Protein AF-A0A1S3I9D4-F1 (afdb_monomer)

Mean predicted aligned error: 5.26 Å

Foldseek 3Di:
DPDQDWDDDPNDTFGFWAWDDPDPLLPDPATATAWADADDPVVDQAAPPPRHG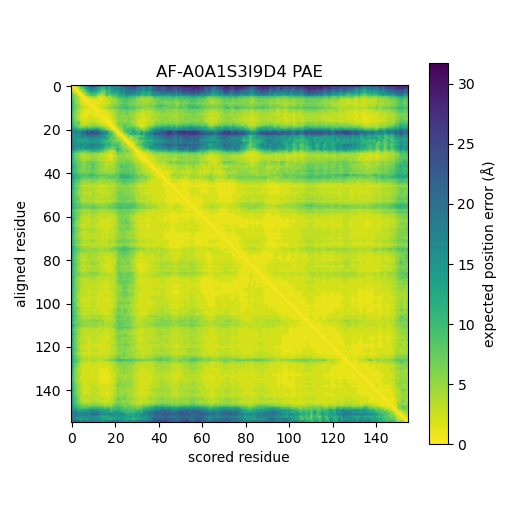ADPVFDWDAARQHNGTHGCVQFVFWDQQVSNVGRDTDTHGPLLVQLRQLLNLCNDPDPVSVLVSLVSLVVLCVDRSSVSSCRNRCVVSSLSNQVPDPDPSSD

Sequence (155 aa):
MACIERIKIEGEDVIPAQVEGLVDVFAANNFVFSKARWVEDNEVSACKICSNKFNQLRRKHHCRQCGRVLCSKCCSQKVPLPQLGLPDPERVCEVCKPVTECITKSRSSHQSFQLEAVQGLTELVMDSAGMKKVIELGGLQTLVFLSKQENEQIR

Secondary structure (DSSP, 8-state):
------EEETTEEE-PPPBSS-S-TTT-SS--BPPPPPPPGGG-SB-TTT-PBP-SSS--EE-TTT--EE-TTTT-EEEEEGGGTEEEEEEE-TTTHHHHHHHHHHT-SSHHHHHHHHHHHHHHTTSHHHHHHHHHHTHHHHHHHHHTSS-TTT-

Nearest PDB structures (foldseek):
  1vfy-assembly1_A  TM=9.518E-01  e=4.376E-06  Saccharomyces cerevisiae
  3t7l-assembly1_A  TM=9.429E-01  e=3.545E-05  Homo sapiens
  1z2q-assembly1_A  TM=8.608E-01  e=1.010E-05  Leishmania major
  1dvp-assembly1_A-2  TM=9.705E-01  e=5.075E-05  Drosophila melanogaster
  3zyq-assembly1_A  TM=9.550E-01  e=1.488E-04  Homo sapi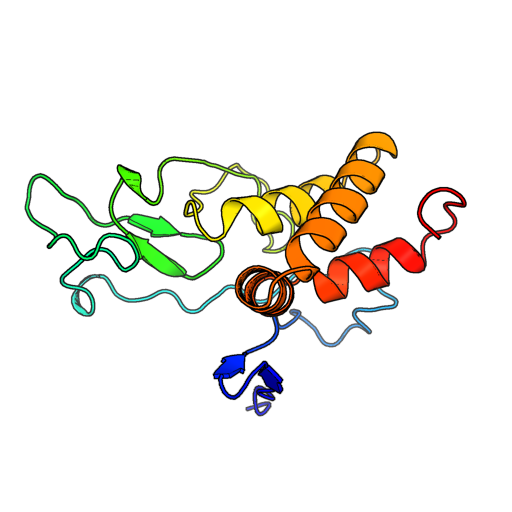ens

Organism: Lingula anatina (NCBI:txid7574)

pLDDT: mean 89.04, std 12.01, range [43.88, 98.38]

Structure (mmCIF, N/CA/C/O backbone):
data_AF-A0A1S3I9D4-F1
#
_entry.id   AF-A0A1S3I9D4-F1
#
loop_
_atom_site.group_PDB
_atom_site.id
_atom_site.type_symbol
_atom_site.label_atom_id
_atom_site.label_alt_id
_atom_site.label_comp_id
_atom_site.label_asym_id
_atom_site.label_entity_id
_atom_site.label_seq_id
_atom_site.pdbx_PDB_ins_code
_atom_site.Cartn_x
_atom_site.Cartn_y
_atom_site.Cartn_z
_atom_site.occupancy
_atom_site.B_iso_or_equiv
_atom_site.auth_seq_id
_atom_site.auth_comp_id
_atom_site.auth_asym_id
_atom_site.auth_atom_id
_atom_site.pdbx_PDB_model_num
ATOM 1 N N . MET A 1 1 ? -9.168 -24.027 -5.420 1.00 43.88 1 MET A N 1
ATOM 2 C CA . MET A 1 1 ? -8.709 -22.622 -5.481 1.00 43.88 1 MET A CA 1
ATOM 3 C C . MET A 1 1 ? -9.941 -21.750 -5.361 1.00 43.88 1 MET A C 1
ATOM 5 O O . MET A 1 1 ? -10.820 -21.896 -6.199 1.00 43.88 1 MET A O 1
ATOM 9 N N . ALA A 1 2 ? -10.054 -20.926 -4.318 1.00 51.97 2 ALA A N 1
ATOM 10 C CA . ALA A 1 2 ? -11.123 -19.932 -4.268 1.00 51.97 2 ALA A CA 1
ATOM 11 C C . ALA A 1 2 ? -10.955 -18.996 -5.475 1.00 51.97 2 ALA A C 1
ATOM 13 O O . ALA A 1 2 ? -9.851 -18.506 -5.727 1.00 51.97 2 ALA A O 1
ATOM 14 N N . CYS A 1 3 ? -12.010 -18.832 -6.271 1.00 55.88 3 CYS A N 1
ATOM 15 C CA . CYS A 1 3 ? -12.015 -17.869 -7.361 1.00 55.88 3 CYS A CA 1
ATOM 16 C C . CYS A 1 3 ? -11.881 -16.483 -6.729 1.00 55.88 3 CYS A C 1
ATOM 18 O O . CYS A 1 3 ? -12.738 -16.089 -5.947 1.00 55.88 3 CYS A O 1
ATOM 20 N N . ILE A 1 4 ? -10.789 -15.772 -7.009 1.00 63.41 4 ILE A N 1
ATOM 21 C CA . ILE A 1 4 ? -10.652 -14.383 -6.574 1.00 63.41 4 ILE A CA 1
ATOM 22 C C . ILE A 1 4 ? -11.694 -13.588 -7.360 1.00 63.41 4 ILE A C 1
ATOM 24 O O . ILE A 1 4 ? -11.531 -13.376 -8.565 1.00 63.41 4 ILE A O 1
ATOM 28 N N . GLU A 1 5 ? -12.787 -13.216 -6.700 1.00 78.75 5 GLU A N 1
ATOM 29 C CA . GLU A 1 5 ? -13.861 -12.449 -7.319 1.00 78.75 5 GLU A CA 1
ATOM 30 C C . GLU A 1 5 ? -13.345 -11.056 -7.681 1.00 78.75 5 GLU A C 1
ATOM 32 O O . GLU A 1 5 ? -12.874 -10.292 -6.837 1.00 78.75 5 GLU A O 1
ATOM 37 N N . ARG A 1 6 ? -13.382 -10.753 -8.979 1.00 88.38 6 ARG A N 1
ATOM 38 C CA . ARG A 1 6 ? -13.055 -9.431 -9.509 1.00 88.38 6 ARG A CA 1
ATOM 39 C C . ARG A 1 6 ? -14.320 -8.594 -9.522 1.00 88.38 6 ARG A C 1
ATOM 41 O O . ARG A 1 6 ? -15.380 -9.092 -9.894 1.00 88.38 6 ARG A O 1
ATOM 48 N N . ILE A 1 7 ? -14.186 -7.317 -9.199 1.00 91.19 7 ILE A N 1
ATOM 49 C CA . ILE A 1 7 ? -15.262 -6.337 -9.355 1.00 91.19 7 ILE A CA 1
ATOM 50 C C . ILE A 1 7 ? -14.886 -5.340 -10.447 1.00 91.19 7 ILE A C 1
ATOM 52 O O . ILE A 1 7 ? -13.705 -5.149 -10.727 1.00 91.19 7 ILE A O 1
ATOM 56 N N . LYS A 1 8 ? -15.879 -4.693 -11.060 1.00 92.00 8 LYS A N 1
ATOM 57 C CA . LYS A 1 8 ? -15.638 -3.652 -12.064 1.00 92.00 8 LYS A CA 1
ATOM 58 C C . LYS A 1 8 ? -15.884 -2.271 -11.483 1.00 92.00 8 LYS A C 1
ATOM 60 O O . LYS A 1 8 ? -16.962 -2.019 -10.956 1.00 92.00 8 LYS A O 1
ATOM 65 N N . ILE A 1 9 ? -14.912 -1.376 -11.638 1.00 90.69 9 ILE A N 1
ATOM 66 C CA . ILE A 1 9 ? -15.036 0.047 -11.300 1.00 90.69 9 ILE A CA 1
ATOM 67 C C . ILE A 1 9 ? -14.731 0.834 -12.564 1.00 90.69 9 ILE A C 1
ATOM 69 O O . ILE A 1 9 ? -13.636 0.718 -13.106 1.00 90.69 9 ILE A O 1
ATOM 73 N N . GLU A 1 10 ? -15.724 1.568 -13.069 1.00 91.94 10 GLU A N 1
ATOM 74 C CA . GLU A 1 10 ? -15.623 2.321 -14.332 1.00 91.94 10 GLU A CA 1
ATOM 75 C C . GLU A 1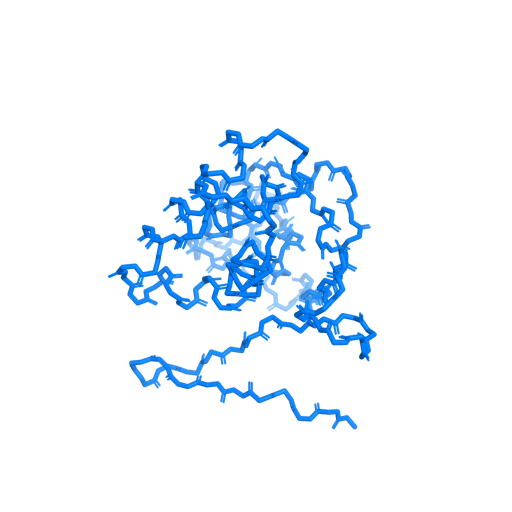 10 ? -15.121 1.470 -15.517 1.00 91.94 10 GLU A C 1
ATOM 77 O O . GLU A 1 10 ? -14.396 1.930 -16.392 1.00 91.94 10 GLU A O 1
ATOM 82 N N . GLY A 1 11 ? -15.504 0.190 -15.547 1.00 90.06 11 GLY A N 1
ATOM 83 C CA . GLY A 1 11 ? -15.114 -0.748 -16.602 1.00 90.06 11 GLY A CA 1
ATOM 84 C C . GLY A 1 11 ? -13.746 -1.414 -16.413 1.00 90.06 11 GLY A C 1
ATOM 85 O O . GLY A 1 11 ? -13.441 -2.347 -17.155 1.00 90.06 11 GLY A O 1
ATOM 86 N N . GLU A 1 12 ? -12.962 -1.019 -15.408 1.00 90.81 12 GLU A N 1
ATOM 87 C CA . GLU A 1 12 ? -11.699 -1.671 -15.054 1.00 90.81 12 GLU A CA 1
ATOM 88 C C . GLU A 1 12 ? -11.908 -2.793 -14.033 1.00 90.81 12 GLU A C 1
ATOM 90 O O . GLU A 1 12 ? -12.633 -2.630 -13.049 1.00 90.81 12 GLU A O 1
ATOM 95 N N . ASP A 1 13 ? -11.239 -3.928 -14.251 1.00 93.75 13 ASP A N 1
ATOM 96 C CA . ASP A 1 13 ? -11.194 -5.029 -13.289 1.00 93.75 13 ASP A CA 1
ATOM 97 C C . ASP A 1 13 ? -10.361 -4.629 -12.061 1.00 93.75 13 ASP A C 1
ATOM 99 O O . ASP A 1 13 ? -9.189 -4.258 -12.168 1.00 93.75 13 ASP A O 1
ATOM 103 N N . VAL A 1 14 ? -10.946 -4.795 -10.881 1.00 92.56 14 VAL A N 1
ATOM 104 C CA . VAL A 1 14 ? -10.320 -4.560 -9.581 1.00 92.56 14 VAL A CA 1
ATOM 105 C C . VAL A 1 14 ? -10.349 -5.859 -8.797 1.00 92.56 14 VAL A C 1
ATOM 107 O O . VAL A 1 14 ? -11.378 -6.530 -8.713 1.00 92.56 14 VAL A O 1
ATOM 110 N N . ILE A 1 15 ? -9.206 -6.215 -8.217 1.00 91.62 15 ILE A N 1
ATOM 111 C CA . ILE A 1 15 ? -9.072 -7.377 -7.341 1.00 91.62 15 ILE A CA 1
ATOM 112 C C . ILE A 1 15 ? -9.071 -6.872 -5.897 1.00 91.62 15 ILE A C 1
ATOM 114 O O . ILE A 1 15 ? -8.099 -6.225 -5.502 1.00 91.62 15 ILE A O 1
ATOM 118 N N . PRO A 1 16 ? -10.122 -7.145 -5.106 1.00 91.12 16 PRO A N 1
ATOM 119 C CA . PRO A 1 16 ? -10.155 -6.758 -3.703 1.00 91.12 16 PRO A CA 1
ATOM 120 C C . PRO A 1 16 ? -9.089 -7.486 -2.883 1.00 91.12 16 PRO A C 1
ATOM 122 O O . PRO A 1 16 ? -8.807 -8.669 -3.122 1.00 91.12 16 PRO A O 1
ATOM 125 N N . ALA A 1 17 ? -8.540 -6.795 -1.880 1.00 90.50 17 ALA A N 1
ATOM 126 C CA . ALA A 1 17 ? -7.648 -7.410 -0.902 1.00 90.50 17 ALA A CA 1
ATOM 127 C C . ALA A 1 17 ? -8.310 -8.633 -0.242 1.00 90.50 17 ALA A C 1
ATOM 129 O O . ALA A 1 17 ? -9.476 -8.591 0.152 1.00 90.50 17 ALA A O 1
ATOM 130 N N . GLN A 1 18 ? -7.549 -9.718 -0.117 1.00 87.38 18 GLN A N 1
ATOM 131 C CA . GLN A 1 18 ? -7.991 -10.967 0.506 1.00 87.38 18 GLN A CA 1
ATOM 132 C C . GLN A 1 18 ? -7.466 -11.042 1.941 1.00 87.38 18 GLN A C 1
ATOM 134 O O . GLN A 1 18 ? -6.396 -10.507 2.225 1.00 87.38 18 GLN A O 1
ATOM 139 N N . VAL A 1 19 ? -8.198 -11.699 2.839 1.00 83.00 19 VAL A N 1
ATOM 140 C CA . VAL A 1 19 ? -7.787 -11.921 4.235 1.00 83.00 19 VAL A CA 1
ATOM 141 C C . VAL A 1 19 ? -7.307 -13.359 4.415 1.00 83.00 19 VAL A C 1
ATOM 143 O O . VAL A 1 19 ? -7.885 -14.290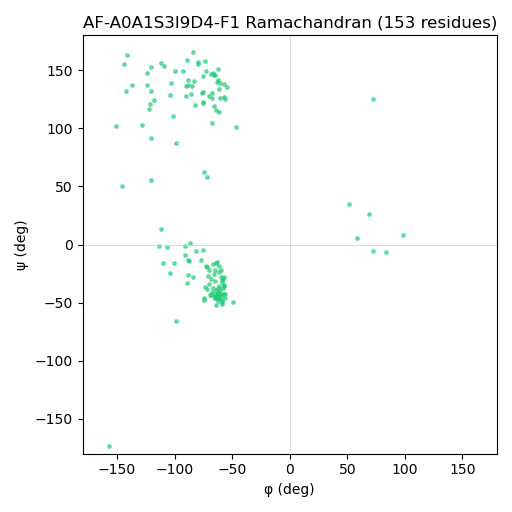 3.857 1.00 83.00 19 VAL A O 1
ATOM 146 N N . GLU A 1 20 ? -6.222 -13.538 5.167 1.00 79.00 20 GLU A N 1
ATOM 147 C CA . GLU A 1 20 ? -5.709 -14.848 5.562 1.00 79.00 20 GLU A CA 1
ATOM 148 C C . GLU A 1 20 ? -6.569 -15.455 6.672 1.00 79.00 20 GLU A C 1
ATOM 150 O O . GLU A 1 20 ? -6.834 -14.811 7.685 1.00 79.00 20 GLU A O 1
ATOM 155 N N . GLY A 1 21 ? -6.954 -16.723 6.498 1.00 62.78 21 GLY A N 1
ATOM 156 C CA . GLY A 1 21 ? -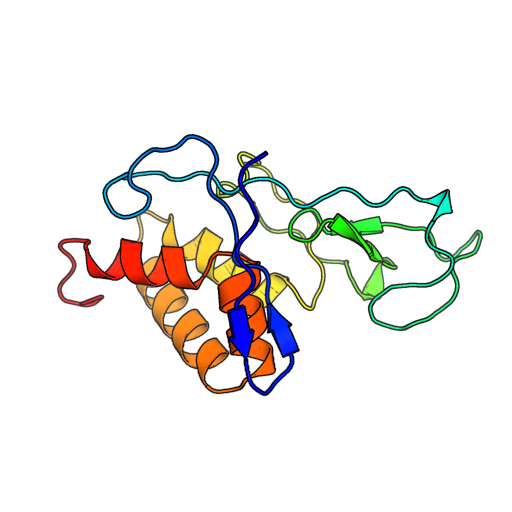7.859 -17.418 7.412 1.00 62.78 21 GLY A CA 1
ATOM 157 C C . GLY A 1 21 ? -9.294 -16.907 7.264 1.00 62.78 21 GLY A C 1
ATOM 158 O O . GLY A 1 21 ? -9.560 -15.716 7.366 1.00 62.78 21 GLY A O 1
ATOM 159 N N . LEU A 1 22 ? -10.245 -17.807 7.010 1.00 59.72 22 LEU A N 1
ATOM 160 C CA . LEU A 1 22 ? -11.679 -17.496 6.909 1.00 59.72 22 LEU A CA 1
ATOM 161 C C . LEU A 1 22 ? -12.284 -17.176 8.290 1.00 59.72 22 LEU A C 1
ATOM 163 O O . LEU A 1 22 ? -13.200 -17.849 8.754 1.00 59.72 22 LEU A O 1
ATOM 167 N N . VAL A 1 23 ? -11.751 -16.172 8.975 1.00 54.97 23 VAL A N 1
ATOM 168 C CA . VAL A 1 23 ? -12.441 -15.520 10.086 1.00 54.97 23 VAL A CA 1
ATOM 169 C C . VAL A 1 23 ? -13.339 -14.475 9.447 1.00 54.97 23 VAL A C 1
ATOM 171 O O . VAL A 1 23 ? -12.903 -13.809 8.510 1.00 54.97 23 VAL A O 1
ATOM 174 N N . ASP A 1 24 ? -14.585 -14.350 9.905 1.00 64.81 24 ASP A N 1
ATOM 175 C CA . ASP A 1 24 ? -15.449 -13.228 9.537 1.00 64.81 24 ASP A CA 1
ATOM 176 C C . ASP A 1 24 ? -14.643 -11.927 9.685 1.00 64.81 24 ASP A C 1
ATOM 178 O O . ASP A 1 24 ? -14.392 -11.447 10.793 1.00 64.81 24 ASP A O 1
ATOM 182 N N . VAL A 1 25 ? -14.174 -11.402 8.546 1.00 60.97 25 VAL A N 1
ATOM 183 C CA . VAL A 1 25 ? -13.257 -10.256 8.454 1.00 60.97 25 VAL A CA 1
ATOM 184 C C . VAL A 1 25 ? -13.860 -9.047 9.150 1.00 60.97 25 VAL A C 1
ATOM 186 O O . VAL A 1 25 ? -13.148 -8.188 9.661 1.00 60.97 25 VAL A O 1
ATOM 189 N N . PHE A 1 26 ? -15.188 -9.003 9.183 1.00 61.38 26 PHE A N 1
ATOM 190 C CA . PHE A 1 26 ? -15.952 -7.921 9.748 1.00 61.38 26 PHE A CA 1
ATOM 191 C C . PHE A 1 26 ? -16.272 -8.133 11.233 1.00 61.38 26 PHE A C 1
ATOM 193 O O . PHE A 1 26 ? -16.803 -7.207 11.840 1.00 61.38 26 PHE A O 1
ATOM 200 N N . ALA A 1 27 ? -16.002 -9.302 11.819 1.00 57.22 27 ALA A N 1
ATOM 201 C CA . ALA A 1 27 ? -16.155 -9.569 13.255 1.00 57.22 27 ALA A CA 1
ATOM 202 C C . ALA A 1 27 ? -14.814 -9.744 13.993 1.00 57.22 27 ALA A C 1
ATOM 204 O O . ALA A 1 27 ? -14.774 -9.682 15.220 1.00 57.22 27 ALA A O 1
ATOM 205 N N . ALA A 1 28 ? -13.710 -9.963 13.275 1.00 61.19 28 ALA A N 1
ATOM 206 C CA . ALA A 1 28 ? -12.394 -10.142 13.875 1.00 61.19 28 ALA A CA 1
ATOM 207 C C . ALA A 1 28 ? -11.785 -8.813 14.354 1.00 61.19 28 ALA A C 1
ATOM 209 O O . ALA A 1 28 ? -11.645 -7.864 13.585 1.00 61.19 28 ALA A O 1
ATOM 210 N N . ASN A 1 29 ? -11.297 -8.789 15.599 1.00 61.09 29 ASN A N 1
ATOM 211 C CA . ASN A 1 29 ? -10.566 -7.642 16.160 1.00 61.09 29 ASN A CA 1
ATOM 212 C C . ASN A 1 29 ? -9.202 -7.396 15.490 1.00 61.09 29 ASN A C 1
ATOM 214 O O . ASN A 1 29 ? -8.625 -6.328 15.652 1.00 61.09 29 ASN A O 1
ATOM 218 N N . 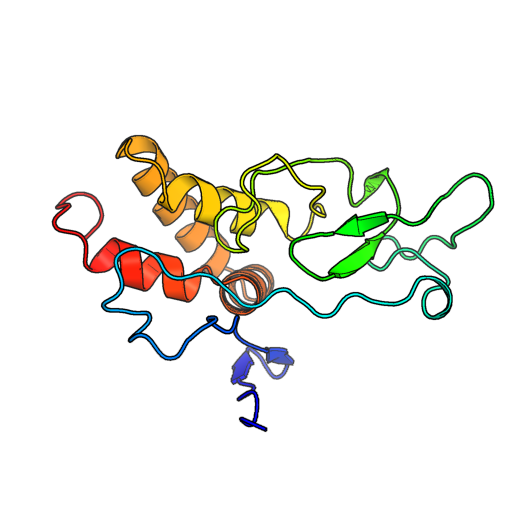ASN A 1 30 ? -8.676 -8.386 14.762 1.00 68.19 30 ASN A N 1
ATOM 219 C CA . ASN A 1 30 ? -7.430 -8.298 14.008 1.00 68.19 30 ASN A CA 1
ATOM 220 C C . ASN A 1 30 ? -7.493 -9.235 12.795 1.00 68.19 30 ASN A C 1
ATOM 222 O O . ASN A 1 30 ? -7.289 -10.438 12.933 1.00 68.19 30 ASN A O 1
ATOM 226 N N . PHE A 1 31 ? -7.745 -8.692 11.604 1.00 74.88 31 PHE A N 1
ATOM 227 C CA . PHE A 1 31 ? -7.564 -9.425 10.347 1.00 74.88 31 PHE A CA 1
ATOM 228 C C . PHE A 1 31 ? -6.159 -9.183 9.780 1.00 74.88 31 PHE A C 1
ATOM 230 O O . PHE A 1 31 ? -5.578 -8.112 9.974 1.00 74.88 31 PHE A O 1
ATOM 237 N N . VAL A 1 32 ? -5.614 -10.167 9.067 1.00 85.25 32 VAL A N 1
ATOM 238 C CA . VAL A 1 32 ? -4.342 -10.061 8.334 1.00 85.25 32 VAL A CA 1
ATOM 239 C C . VAL A 1 32 ? -4.641 -10.274 6.857 1.00 85.25 32 VAL A C 1
ATOM 241 O O . VAL A 1 32 ? -5.250 -11.270 6.488 1.00 85.25 32 VAL A O 1
ATOM 244 N N . PHE A 1 33 ? -4.255 -9.333 6.003 1.00 88.81 33 PHE A N 1
ATOM 245 C CA . PHE A 1 33 ? -4.410 -9.472 4.563 1.00 88.81 33 PHE A CA 1
ATOM 246 C C . PHE A 1 33 ? -3.372 -10.429 3.987 1.00 88.81 33 PHE A C 1
ATOM 248 O O . PHE A 1 33 ? -2.211 -10.442 4.398 1.00 88.81 33 PHE A O 1
ATOM 255 N N . SER A 1 34 ? -3.788 -11.178 2.971 1.00 89.75 34 SER A N 1
ATOM 256 C CA . SER A 1 34 ? -2.891 -11.991 2.167 1.00 89.75 34 SER A CA 1
ATOM 257 C C . SER A 1 34 ? -1.874 -11.102 1.465 1.00 89.75 34 SER A C 1
ATOM 259 O O . SER A 1 34 ? -2.212 -10.085 0.852 1.00 89.75 34 SER A O 1
ATOM 261 N N . LYS A 1 35 ? -0.607 -11.508 1.524 1.00 90.19 35 LYS A N 1
ATOM 262 C CA . LYS A 1 35 ? 0.476 -10.800 0.836 1.00 90.19 35 LYS A CA 1
ATOM 263 C C . LYS A 1 35 ? 0.263 -10.828 -0.677 1.00 90.19 35 LYS A C 1
ATOM 265 O O . LYS A 1 35 ? -0.122 -11.846 -1.254 1.00 90.19 35 LYS A O 1
ATOM 270 N N . ALA A 1 36 ? 0.556 -9.706 -1.333 1.00 88.88 36 ALA A N 1
ATOM 271 C CA . ALA A 1 36 ? 0.522 -9.625 -2.787 1.00 88.88 36 ALA A CA 1
ATOM 272 C C . ALA A 1 36 ? 1.541 -10.586 -3.422 1.00 88.88 36 ALA A C 1
ATOM 274 O O . ALA A 1 36 ? 2.608 -10.845 -2.857 1.00 88.88 36 ALA A O 1
ATOM 275 N N . ARG A 1 37 ? 1.243 -11.068 -4.636 1.00 88.00 37 ARG A N 1
ATOM 276 C CA . ARG A 1 37 ? 2.188 -11.878 -5.417 1.00 88.00 37 ARG A CA 1
ATOM 277 C C . ARG A 1 37 ? 3.495 -11.108 -5.607 1.00 88.00 37 ARG A C 1
ATOM 279 O O . ARG A 1 37 ? 3.504 -10.003 -6.149 1.00 88.00 37 ARG A O 1
ATOM 286 N N . TRP A 1 38 ? 4.597 -11.733 -5.211 1.00 87.75 38 TRP A N 1
ATOM 287 C CA . TRP A 1 38 ? 5.935 -11.225 -5.473 1.00 87.75 38 TRP A CA 1
ATOM 288 C C . TRP A 1 38 ? 6.294 -11.456 -6.941 1.00 87.75 38 TRP A C 1
ATOM 290 O O . TRP A 1 38 ? 6.221 -12.585 -7.427 1.00 87.75 38 TRP A O 1
ATOM 300 N N . VAL A 1 39 ? 6.627 -10.388 -7.663 1.00 88.81 39 VAL A N 1
ATOM 301 C CA . VAL A 1 39 ? 7.044 -10.489 -9.067 1.00 88.81 39 VAL A CA 1
ATOM 302 C C . VAL A 1 39 ? 8.542 -10.775 -9.117 1.00 88.81 39 VAL A C 1
ATOM 304 O O .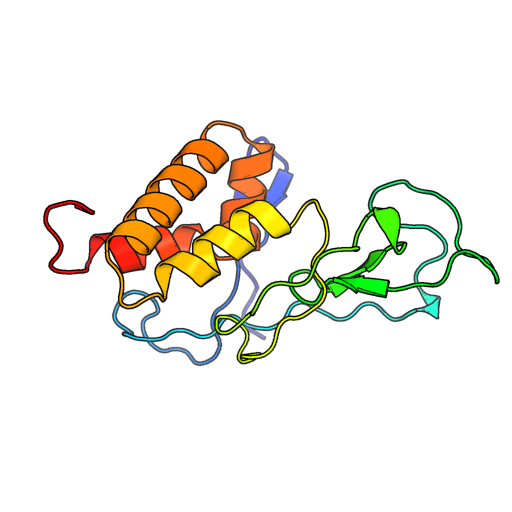 VAL A 1 39 ? 9.327 -10.078 -8.471 1.00 88.81 39 VAL A O 1
ATOM 307 N N . GLU A 1 40 ? 8.937 -11.794 -9.873 1.00 89.12 40 GLU A N 1
ATOM 308 C CA . GLU A 1 40 ? 10.339 -12.154 -10.089 1.00 89.12 40 GLU A CA 1
ATOM 309 C C . GLU A 1 40 ? 11.091 -11.012 -10.789 1.00 89.12 40 GLU A C 1
ATOM 311 O O . GLU A 1 40 ? 10.569 -10.342 -11.684 1.00 89.12 40 GLU A O 1
ATOM 316 N N . ASP A 1 41 ? 12.346 -10.774 -10.400 1.00 89.00 41 ASP A N 1
ATOM 317 C CA . ASP A 1 41 ? 13.119 -9.666 -10.966 1.00 89.00 41 ASP A CA 1
ATOM 318 C C . ASP A 1 41 ? 13.324 -9.836 -12.476 1.00 89.00 41 ASP A C 1
ATOM 320 O O . ASP A 1 41 ? 13.285 -8.850 -13.212 1.00 89.00 41 ASP A O 1
ATOM 324 N N . ASN A 1 42 ? 13.538 -11.057 -12.966 1.00 90.69 42 ASN A N 1
ATOM 325 C CA . ASN A 1 42 ? 13.773 -11.332 -14.389 1.00 90.69 42 ASN A CA 1
ATOM 326 C C . ASN A 1 42 ? 12.559 -11.008 -15.288 1.00 90.69 42 ASN A C 1
ATOM 328 O O . ASN A 1 42 ? 12.755 -10.714 -16.466 1.00 90.69 42 ASN A O 1
ATOM 332 N N . GLU A 1 43 ? 11.344 -10.964 -14.737 1.00 90.81 43 GLU A N 1
ATOM 333 C CA . GLU A 1 43 ? 10.106 -10.649 -15.462 1.00 90.81 43 GLU A CA 1
ATOM 334 C C . GLU A 1 43 ? 9.945 -9.145 -15.747 1.00 90.81 43 GLU A C 1
ATOM 336 O O . GLU A 1 43 ? 9.103 -8.746 -16.552 1.00 90.81 43 GLU A O 1
ATOM 341 N N . VAL A 1 44 ? 10.744 -8.278 -15.107 1.00 95.06 44 VAL A N 1
ATOM 342 C CA . VAL A 1 44 ? 10.553 -6.822 -15.173 1.00 95.06 44 VAL A CA 1
ATOM 343 C C . VAL A 1 44 ? 11.781 -6.103 -15.728 1.00 95.06 44 VAL A C 1
ATOM 345 O O . VAL A 1 44 ? 12.865 -6.122 -15.147 1.00 95.06 44 VAL A O 1
ATOM 348 N N . SER A 1 45 ? 11.610 -5.374 -16.831 1.00 96.81 45 SER A N 1
ATOM 349 C CA . SER A 1 45 ? 12.684 -4.601 -17.480 1.00 96.81 45 SER A CA 1
ATOM 350 C C . SER A 1 45 ? 12.657 -3.098 -17.163 1.00 96.81 45 SER A C 1
ATOM 352 O O . SER A 1 45 ? 13.668 -2.413 -17.339 1.00 96.81 45 SER A O 1
ATOM 354 N N . ALA A 1 46 ? 11.543 -2.574 -16.644 1.00 97.94 46 ALA A N 1
ATOM 355 C CA . ALA A 1 46 ? 11.363 -1.158 -16.333 1.00 97.94 46 ALA A CA 1
ATOM 356 C C . ALA A 1 46 ? 10.518 -0.931 -15.073 1.00 97.94 46 ALA A C 1
ATOM 358 O O . ALA A 1 46 ? 9.701 -1.767 -14.693 1.00 97.94 46 ALA A O 1
ATOM 359 N N . CYS A 1 47 ? 10.708 0.217 -14.422 1.00 98.12 47 CYS A N 1
ATOM 360 C CA . CYS A 1 47 ? 9.927 0.607 -13.252 1.00 98.12 47 CYS A CA 1
ATOM 361 C C . CYS A 1 47 ? 8.430 0.626 -13.583 1.00 98.12 47 CYS A C 1
ATOM 363 O O . CYS A 1 47 ? 8.019 1.336 -14.496 1.00 98.12 47 CYS A O 1
ATOM 365 N N . LYS A 1 48 ? 7.600 -0.077 -12.801 1.00 96.81 48 LYS A N 1
ATOM 366 C CA . LYS A 1 48 ? 6.150 -0.152 -13.052 1.00 96.81 48 LYS A CA 1
ATOM 367 C C . LYS A 1 48 ? 5.410 1.192 -12.923 1.00 96.81 48 LYS A C 1
ATOM 369 O O . LYS A 1 48 ? 4.280 1.284 -13.386 1.00 96.81 48 LYS A O 1
ATOM 374 N N . ILE A 1 49 ? 6.027 2.205 -12.305 1.00 97.12 49 ILE A N 1
ATOM 375 C CA . ILE A 1 49 ? 5.449 3.552 -12.162 1.00 97.12 49 ILE A CA 1
ATOM 376 C C . ILE A 1 49 ? 6.012 4.508 -13.222 1.00 97.12 49 ILE A C 1
ATOM 378 O O . ILE A 1 49 ? 5.291 4.928 -14.115 1.00 97.12 49 ILE A O 1
ATOM 382 N N . CYS A 1 50 ? 7.309 4.826 -13.176 1.00 98.00 50 CYS A N 1
ATOM 383 C CA . CYS A 1 50 ? 7.889 5.829 -14.081 1.00 98.00 50 CYS A CA 1
ATOM 384 C C . CYS A 1 50 ? 8.358 5.284 -15.439 1.00 98.00 50 CYS A C 1
ATOM 386 O O . CYS A 1 50 ? 8.938 6.032 -16.217 1.00 98.00 50 CYS A O 1
ATOM 388 N N . SER A 1 51 ? 8.193 3.985 -15.709 1.00 97.94 51 SER A N 1
ATOM 389 C CA . SER A 1 51 ? 8.573 3.309 -16.965 1.00 97.94 51 SER A CA 1
ATOM 390 C C . SER A 1 51 ? 10.057 3.392 -17.366 1.00 97.94 51 SER A C 1
ATOM 392 O O . SER A 1 51 ? 10.455 2.883 -18.411 1.00 97.94 51 SER A O 1
ATOM 394 N N . ASN A 1 52 ? 10.920 3.958 -16.517 1.00 98.19 52 ASN A N 1
ATOM 395 C CA . ASN A 1 52 ? 12.361 3.983 -16.750 1.00 98.19 52 ASN A CA 1
ATOM 396 C C . ASN A 1 52 ? 12.961 2.573 -16.657 1.00 98.19 52 ASN A C 1
ATOM 398 O O . ASN A 1 52 ? 12.755 1.876 -15.657 1.00 98.19 52 ASN A O 1
ATOM 402 N N . LYS A 1 53 ? 13.762 2.192 -17.661 1.00 98.12 53 LYS A N 1
ATOM 403 C CA . LYS A 1 53 ? 14.467 0.903 -17.704 1.00 98.12 53 LYS A CA 1
ATOM 404 C C . LYS A 1 53 ? 15.422 0.748 -16.525 1.00 98.12 53 LYS A C 1
ATOM 406 O O . LYS A 1 53 ? 16.127 1.690 -16.147 1.00 98.12 53 LYS A O 1
ATOM 411 N N . PHE A 1 54 ? 15.448 -0.454 -15.965 1.00 98.19 54 PHE A N 1
ATOM 412 C CA . PHE A 1 54 ? 16.449 -0.833 -14.977 1.00 98.19 54 PHE A CA 1
ATOM 413 C C . PHE A 1 54 ? 17.808 -1.036 -15.649 1.00 98.19 54 PHE A C 1
ATOM 415 O O . PHE A 1 54 ? 17.894 -1.415 -16.815 1.00 98.19 54 PHE A O 1
ATOM 422 N N . ASN A 1 55 ? 18.873 -0.754 -14.907 1.00 96.19 55 ASN A N 1
ATOM 423 C CA . ASN A 1 55 ? 20.257 -0.957 -15.328 1.00 96.19 55 ASN A CA 1
ATOM 424 C C . ASN A 1 55 ? 21.144 -1.085 -14.076 1.00 96.19 55 ASN A C 1
ATOM 426 O O . ASN A 1 55 ? 20.631 -1.127 -12.958 1.00 96.19 55 ASN A O 1
ATOM 430 N N . GLN A 1 56 ? 22.467 -1.142 -14.238 1.00 94.94 56 GLN A N 1
ATOM 431 C CA . GLN A 1 56 ? 23.387 -1.311 -13.104 1.00 94.94 56 GLN A CA 1
ATOM 432 C C . GLN A 1 56 ? 23.271 -0.194 -12.046 1.00 94.94 56 GLN A C 1
ATOM 434 O O . GLN A 1 56 ? 23.439 -0.462 -10.859 1.00 94.94 56 GLN A O 1
ATOM 439 N N . LEU A 1 57 ? 22.921 1.034 -12.449 1.00 95.69 57 LEU A N 1
ATOM 440 C CA . LEU A 1 57 ? 22.746 2.177 -11.541 1.00 95.69 57 LEU A CA 1
ATOM 441 C C . LEU A 1 57 ? 21.308 2.293 -11.010 1.00 95.69 57 LEU A C 1
ATOM 443 O O . LEU A 1 57 ? 21.081 2.708 -9.875 1.00 95.69 57 LEU A O 1
ATOM 447 N N . ARG A 1 58 ? 20.312 1.911 -11.816 1.00 96.88 58 ARG A N 1
ATOM 448 C CA . ARG A 1 58 ? 18.899 1.870 -11.432 1.00 96.88 58 ARG A CA 1
ATOM 449 C C . ARG A 1 58 ? 18.520 0.446 -11.052 1.00 96.88 58 ARG A C 1
ATOM 451 O O . ARG A 1 58 ? 18.021 -0.313 -11.882 1.00 96.88 58 ARG A O 1
ATOM 458 N N . ARG A 1 59 ? 18.733 0.117 -9.780 1.00 96.69 59 ARG A N 1
ATOM 459 C CA . ARG A 1 59 ? 18.384 -1.187 -9.211 1.00 96.69 59 ARG A CA 1
ATOM 460 C C . ARG A 1 59 ? 16.873 -1.347 -9.004 1.00 96.69 59 ARG A C 1
ATOM 462 O O . ARG A 1 59 ? 16.125 -0.368 -8.925 1.00 96.69 59 ARG A O 1
ATOM 469 N N . LYS A 1 60 ? 16.453 -2.609 -8.942 1.00 97.69 60 LYS A N 1
ATOM 470 C CA . LYS A 1 60 ? 15.079 -3.055 -8.702 1.00 97.69 60 LYS A CA 1
ATOM 471 C C . LYS A 1 60 ? 14.768 -3.063 -7.207 1.00 97.69 60 LYS A C 1
ATOM 473 O O . LYS A 1 60 ? 15.617 -3.417 -6.390 1.00 97.69 60 LYS A O 1
ATOM 478 N N . HIS A 1 61 ? 13.552 -2.657 -6.861 1.00 97.38 61 HIS A N 1
ATOM 479 C CA . HIS A 1 61 ? 13.028 -2.663 -5.502 1.00 97.38 61 HIS A CA 1
ATOM 480 C C . HIS A 1 61 ? 11.556 -3.049 -5.504 1.00 97.38 61 HIS A C 1
ATOM 482 O O . HIS A 1 61 ? 10.759 -2.452 -6.224 1.00 97.38 61 HIS A O 1
ATOM 488 N N . HIS A 1 62 ? 11.172 -3.980 -4.642 1.00 97.44 62 HIS A N 1
ATOM 489 C CA . HIS A 1 62 ? 9.772 -4.358 -4.496 1.00 97.44 62 HIS A CA 1
ATOM 490 C C . HIS A 1 62 ? 9.049 -3.495 -3.474 1.00 97.44 62 HIS A C 1
ATOM 492 O O . HIS A 1 62 ? 9.552 -3.258 -2.370 1.00 97.44 62 HIS A O 1
ATOM 498 N N . CYS A 1 63 ? 7.832 -3.092 -3.817 1.00 97.75 63 CYS A N 1
ATOM 499 C CA . CYS A 1 63 ? 6.872 -2.603 -2.840 1.00 97.75 63 CYS A CA 1
ATOM 500 C C . CYS A 1 63 ? 6.299 -3.791 -2.062 1.00 97.75 63 CYS A C 1
ATOM 502 O O . CYS A 1 63 ? 5.696 -4.675 -2.662 1.00 97.75 63 CYS A O 1
ATOM 504 N N . ARG A 1 64 ? 6.442 -3.803 -0.734 1.00 97.00 64 ARG A N 1
ATOM 505 C CA . ARG A 1 64 ? 5.944 -4.905 0.108 1.00 97.00 64 ARG A CA 1
ATOM 506 C C . ARG A 1 64 ? 4.420 -4.951 0.200 1.00 97.00 64 ARG A C 1
ATOM 508 O O . ARG A 1 64 ? 3.875 -6.016 0.440 1.00 97.00 64 ARG A O 1
ATOM 515 N N . GLN A 1 65 ? 3.743 -3.831 -0.062 1.00 95.81 65 GLN A N 1
ATOM 516 C CA . GLN A 1 65 ? 2.282 -3.782 -0.113 1.00 95.81 65 GLN A CA 1
ATOM 517 C C . GLN A 1 65 ? 1.714 -4.426 -1.393 1.00 95.81 65 GLN A C 1
ATOM 519 O O . GLN A 1 65 ? 0.780 -5.211 -1.308 1.00 95.81 65 GLN A O 1
ATOM 524 N N . CYS A 1 66 ? 2.238 -4.093 -2.583 1.00 94.75 66 CYS A N 1
ATOM 525 C CA . CYS A 1 66 ? 1.646 -4.535 -3.862 1.00 94.75 66 CYS A CA 1
ATOM 526 C C . CYS A 1 66 ? 2.500 -5.509 -4.687 1.00 94.75 66 CYS A C 1
ATOM 528 O O . CYS A 1 66 ? 2.091 -5.887 -5.782 1.00 94.75 66 CYS A O 1
ATOM 530 N N . GLY A 1 67 ? 3.705 -5.864 -4.235 1.00 94.50 67 GLY A N 1
ATOM 531 C CA . GLY A 1 67 ? 4.604 -6.816 -4.904 1.00 94.50 67 GLY A CA 1
ATOM 532 C C . GLY A 1 67 ? 5.281 -6.315 -6.190 1.00 94.50 67 GLY A C 1
ATOM 533 O O . GLY A 1 67 ? 6.146 -6.999 -6.732 1.00 94.50 67 GLY A O 1
ATOM 534 N N . ARG A 1 68 ? 4.934 -5.119 -6.689 1.00 95.25 68 ARG A N 1
ATOM 535 C CA . ARG A 1 68 ? 5.491 -4.551 -7.933 1.00 95.25 68 ARG A CA 1
ATOM 536 C C . ARG A 1 68 ? 6.969 -4.179 -7.793 1.00 95.25 68 ARG A C 1
ATOM 538 O O . ARG A 1 68 ? 7.386 -3.662 -6.755 1.00 95.25 68 ARG A O 1
ATOM 545 N N . VAL A 1 69 ? 7.712 -4.328 -8.893 1.00 97.56 69 VAL A N 1
ATOM 546 C CA . VAL A 1 69 ? 9.128 -3.944 -9.024 1.00 97.56 69 VAL A CA 1
ATOM 547 C C . VAL A 1 69 ? 9.273 -2.500 -9.514 1.00 97.56 69 VAL A C 1
ATOM 549 O O . VAL A 1 69 ? 8.702 -2.091 -10.529 1.00 97.56 69 VAL A O 1
ATOM 552 N N . LEU A 1 70 ? 10.054 -1.710 -8.784 1.00 98.25 70 LEU A N 1
ATOM 553 C CA . LEU A 1 70 ? 10.147 -0.258 -8.901 1.00 98.25 70 LEU A CA 1
ATOM 554 C C . LEU A 1 70 ? 11.587 0.229 -8.732 1.00 98.25 70 LEU A C 1
ATOM 556 O O . LEU A 1 70 ? 12.452 -0.480 -8.229 1.00 98.25 70 LEU A O 1
ATOM 560 N N . CYS A 1 71 ? 11.851 1.466 -9.151 1.00 98.38 71 CYS A N 1
ATOM 561 C CA . CYS A 1 71 ? 13.118 2.131 -8.851 1.00 98.38 71 CYS A CA 1
ATOM 562 C C . CYS A 1 71 ? 13.089 2.801 -7.468 1.00 98.38 71 CYS A C 1
ATOM 564 O O . CYS A 1 71 ? 12.019 3.007 -6.894 1.00 98.38 71 CYS A O 1
ATOM 566 N N . SER A 1 72 ? 14.262 3.184 -6.955 1.00 97.75 72 SER A N 1
ATOM 567 C CA . SER A 1 72 ? 14.400 3.794 -5.626 1.00 97.75 72 SER A CA 1
ATOM 568 C C . SER A 1 72 ? 13.563 5.062 -5.459 1.00 97.75 72 SER A C 1
ATOM 570 O O . SER A 1 72 ? 13.014 5.273 -4.385 1.00 97.75 72 SER A O 1
ATOM 572 N N . LYS A 1 73 ? 13.413 5.867 -6.521 1.00 97.75 73 LYS A N 1
ATOM 573 C CA . LYS A 1 73 ? 12.603 7.095 -6.507 1.00 97.75 73 LYS A CA 1
ATOM 574 C C . LYS A 1 73 ? 11.117 6.802 -6.264 1.00 97.75 73 LYS A C 1
ATOM 576 O O . LYS A 1 73 ? 10.559 7.325 -5.312 1.00 97.75 73 LYS A O 1
ATOM 581 N N . CYS A 1 74 ? 10.524 5.897 -7.048 1.00 98.38 74 CYS A N 1
ATOM 582 C CA . CYS A 1 74 ? 9.094 5.553 -6.961 1.00 98.38 74 CYS A CA 1
ATOM 583 C C . CYS A 1 74 ? 8.732 4.674 -5.749 1.00 98.38 74 CYS A C 1
ATOM 585 O O . CYS A 1 74 ? 7.572 4.314 -5.547 1.00 98.38 74 CYS A O 1
ATOM 587 N N . CYS A 1 75 ? 9.732 4.238 -4.983 1.00 97.62 75 CYS A N 1
ATOM 588 C CA . CYS A 1 75 ? 9.567 3.325 -3.862 1.00 97.62 75 CYS A CA 1
ATOM 589 C C . CYS A 1 75 ? 10.569 3.661 -2.759 1.00 97.62 75 CYS A C 1
ATOM 591 O O . CYS A 1 75 ? 11.322 2.798 -2.333 1.00 97.62 75 CYS A O 1
ATOM 593 N N . SER A 1 76 ? 10.650 4.928 -2.349 1.00 96.25 76 SER A N 1
ATOM 594 C CA . SER A 1 76 ? 11.687 5.426 -1.429 1.00 96.25 76 SER A CA 1
ATOM 595 C C . SER A 1 76 ? 11.320 5.299 0.050 1.00 96.25 76 SER A C 1
ATOM 597 O O . SER A 1 76 ? 12.212 5.192 0.889 1.00 96.25 76 SER A O 1
ATOM 599 N N . GLN A 1 77 ? 10.025 5.300 0.359 1.00 97.19 77 GLN A N 1
ATOM 600 C CA . GLN A 1 77 ? 9.505 5.397 1.719 1.00 97.19 77 GLN A CA 1
ATOM 601 C C . GLN A 1 77 ? 9.344 4.023 2.373 1.00 97.19 77 GLN A C 1
ATOM 603 O O . GLN A 1 77 ? 9.231 2.997 1.689 1.00 97.19 77 GLN A O 1
ATOM 608 N N . LYS A 1 78 ? 9.313 4.018 3.709 1.00 97.50 78 LYS A N 1
ATOM 609 C CA . LYS A 1 78 ? 9.027 2.836 4.519 1.00 97.50 78 LYS A CA 1
ATOM 610 C C . LYS A 1 78 ? 7.847 3.089 5.449 1.00 97.50 78 LYS A C 1
ATOM 612 O O . LYS A 1 78 ? 7.787 4.149 6.061 1.00 97.50 78 LYS A O 1
ATOM 617 N N . VAL A 1 79 ? 6.947 2.117 5.559 1.00 96.31 79 VAL A N 1
ATOM 618 C CA . VAL A 1 79 ? 5.764 2.161 6.433 1.00 96.31 79 VAL A CA 1
ATOM 619 C C . VAL A 1 79 ? 5.627 0.795 7.114 1.00 96.31 79 VAL A C 1
ATOM 621 O O . VAL A 1 79 ? 5.835 -0.212 6.434 1.00 96.31 79 VAL A O 1
ATOM 624 N N . PRO A 1 80 ? 5.312 0.715 8.419 1.00 95.38 80 PRO A N 1
ATOM 625 C CA . PRO A 1 80 ? 4.943 -0.551 9.055 1.00 95.38 80 PRO A CA 1
ATOM 626 C C . PRO A 1 80 ? 3.742 -1.187 8.351 1.00 95.38 80 PRO A C 1
ATOM 628 O O . PRO A 1 80 ? 2.783 -0.479 8.034 1.00 95.38 80 PRO A O 1
ATOM 631 N N . LEU A 1 81 ? 3.763 -2.506 8.135 1.00 94.38 81 LEU A N 1
ATOM 632 C CA . LEU A 1 81 ? 2.676 -3.246 7.477 1.00 94.38 81 LEU A CA 1
ATOM 633 C C . LEU A 1 81 ? 2.104 -4.346 8.397 1.00 94.38 81 LEU A C 1
ATOM 635 O O . LEU A 1 81 ? 2.068 -5.518 8.003 1.00 94.38 81 LEU A O 1
ATOM 639 N N . PRO A 1 82 ? 1.640 -4.020 9.622 1.00 90.31 82 PRO A N 1
ATOM 640 C CA . PRO A 1 82 ? 1.074 -5.012 10.540 1.00 90.31 82 PRO A CA 1
ATOM 641 C C . PRO A 1 82 ? -0.146 -5.730 9.946 1.00 90.31 82 PRO A C 1
ATOM 643 O O . PRO A 1 82 ? -0.373 -6.902 10.232 1.00 90.31 82 PRO A O 1
ATOM 646 N N . GLN A 1 83 ? -0.880 -5.077 9.040 1.00 89.00 83 GLN A N 1
ATOM 647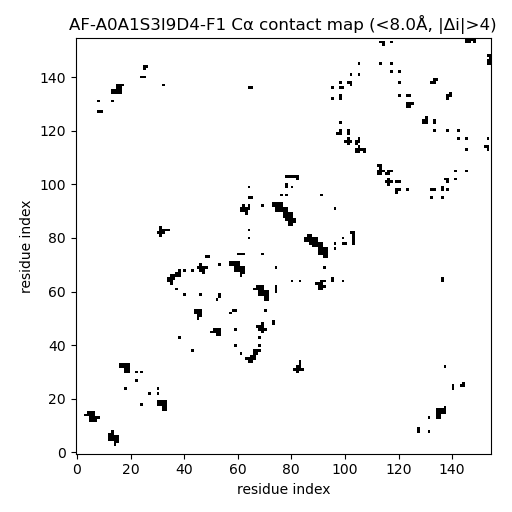 C CA . GLN A 1 83 ? -1.957 -5.686 8.262 1.00 89.00 83 GLN A CA 1
ATOM 648 C C . GLN A 1 83 ? -1.500 -6.814 7.328 1.00 89.00 83 GLN A C 1
ATOM 650 O O . GLN A 1 83 ? -2.347 -7.552 6.854 1.00 89.00 83 GLN A O 1
ATOM 655 N N . LEU A 1 84 ? -0.199 -6.951 7.056 1.00 91.50 84 LEU A N 1
ATOM 656 C CA . LEU A 1 84 ? 0.408 -8.050 6.291 1.00 91.50 84 LEU A CA 1
ATOM 657 C C . LEU A 1 84 ? 1.293 -8.951 7.172 1.00 91.50 84 LEU A C 1
ATOM 659 O O . LEU A 1 84 ? 2.113 -9.713 6.653 1.00 91.50 84 LEU A O 1
ATOM 663 N N . GLY A 1 85 ? 1.196 -8.825 8.501 1.00 90.56 85 GLY A N 1
ATOM 664 C CA . GLY A 1 85 ? 2.053 -9.546 9.445 1.00 90.56 85 GLY A CA 1
ATOM 665 C C . GLY A 1 85 ? 3.518 -9.092 9.427 1.00 90.56 85 GLY A C 1
ATOM 666 O O . GLY A 1 85 ? 4.405 -9.884 9.732 1.00 90.56 85 GLY A O 1
ATOM 667 N N . LEU A 1 86 ? 3.789 -7.844 9.028 1.00 92.12 86 LEU A N 1
ATOM 668 C CA . LEU A 1 86 ? 5.132 -7.259 8.957 1.00 92.12 86 LEU A CA 1
ATOM 669 C C . LEU A 1 86 ? 5.189 -6.021 9.876 1.00 92.12 86 LEU A C 1
ATOM 671 O O . LEU A 1 86 ? 4.819 -4.927 9.446 1.00 92.12 86 LEU A O 1
ATOM 675 N N . PRO A 1 87 ? 5.582 -6.178 11.153 1.00 89.62 87 PRO A N 1
ATOM 676 C CA . PRO A 1 87 ? 5.521 -5.091 12.134 1.00 89.62 87 PRO A CA 1
ATOM 677 C C . PRO A 1 87 ? 6.565 -3.992 11.888 1.00 89.62 87 PRO A C 1
ATOM 679 O O . PRO A 1 87 ? 6.329 -2.838 12.242 1.00 89.62 87 PRO A O 1
ATOM 682 N N . ASP A 1 88 ? 7.692 -4.325 11.260 1.00 93.69 88 ASP A N 1
ATOM 683 C CA . ASP A 1 88 ? 8.763 -3.371 10.985 1.00 93.69 88 ASP A CA 1
ATOM 684 C C . ASP A 1 88 ? 8.469 -2.491 9.753 1.00 93.69 88 ASP A C 1
ATOM 686 O O . ASP A 1 88 ? 7.724 -2.896 8.854 1.00 93.69 88 ASP A O 1
ATOM 690 N N . PRO A 1 89 ? 9.062 -1.282 9.658 1.00 96.56 89 PRO A N 1
ATOM 691 C CA . PRO A 1 89 ? 8.908 -0.425 8.488 1.00 96.56 89 PRO A CA 1
ATOM 692 C C . PRO A 1 89 ? 9.435 -1.066 7.196 1.00 96.56 89 PRO A C 1
ATOM 694 O O . PRO A 1 89 ? 10.644 -1.214 6.985 1.00 96.56 89 PRO A O 1
ATOM 697 N N . GLU A 1 90 ? 8.521 -1.335 6.268 1.00 97.44 90 GLU A N 1
ATOM 698 C CA . GLU A 1 90 ? 8.802 -1.984 4.992 1.00 97.44 90 GLU A CA 1
ATOM 699 C C . GLU A 1 90 ? 8.671 -1.030 3.814 1.00 97.44 90 GLU A C 1
ATOM 701 O O . GLU A 1 90 ? 7.933 -0.050 3.851 1.00 97.44 90 GLU A O 1
ATOM 706 N N . ARG A 1 91 ? 9.398 -1.312 2.729 1.00 97.81 91 ARG A N 1
ATOM 707 C CA . ARG A 1 91 ? 9.417 -0.429 1.557 1.00 97.81 91 ARG A CA 1
ATOM 708 C C . ARG A 1 91 ? 8.058 -0.414 0.845 1.00 97.81 91 ARG A C 1
ATOM 710 O O . ARG A 1 91 ? 7.581 -1.457 0.392 1.00 97.81 91 ARG A O 1
ATOM 717 N N . VAL A 1 92 ? 7.490 0.774 0.643 1.00 98.00 92 VAL A N 1
ATOM 718 C CA . VAL A 1 92 ? 6.207 0.968 -0.054 1.00 98.00 92 VAL A CA 1
ATOM 719 C C . VAL A 1 92 ? 6.381 1.927 -1.230 1.00 98.00 92 VAL A C 1
ATOM 721 O O . VAL A 1 92 ? 7.261 2.789 -1.231 1.00 98.00 92 VAL A O 1
ATOM 724 N N . CYS A 1 93 ? 5.613 1.724 -2.299 1.00 98.12 93 CYS A N 1
ATOM 725 C CA . CYS A 1 93 ? 5.623 2.633 -3.437 1.00 98.12 93 CYS A CA 1
ATOM 726 C C . CYS A 1 93 ? 4.793 3.881 -3.172 1.00 98.12 93 CYS A C 1
ATOM 728 O O . CYS A 1 93 ? 3.865 3.851 -2.367 1.00 98.12 93 CYS A O 1
ATOM 730 N N . GLU A 1 94 ? 5.090 4.956 -3.894 1.00 97.44 94 GLU A N 1
ATOM 731 C CA . GLU A 1 94 ? 4.345 6.215 -3.773 1.00 97.44 94 GLU A CA 1
ATOM 732 C C . GLU A 1 94 ? 2.842 6.054 -4.049 1.00 97.44 94 GLU A C 1
ATOM 734 O O . GLU A 1 94 ? 2.038 6.730 -3.424 1.00 97.44 94 GLU A O 1
ATOM 739 N N . VAL A 1 95 ? 2.455 5.090 -4.895 1.00 97.12 95 VAL A N 1
ATOM 740 C CA . VAL A 1 95 ? 1.047 4.791 -5.210 1.00 97.12 95 VAL A CA 1
ATOM 741 C C . VAL A 1 95 ? 0.325 4.071 -4.063 1.00 97.12 95 VAL A C 1
ATOM 743 O O . VAL A 1 95 ? -0.855 4.303 -3.838 1.00 97.12 95 VAL A O 1
ATOM 746 N N . CYS A 1 96 ? 1.000 3.171 -3.344 1.00 97.50 96 CYS A N 1
ATOM 747 C CA . CYS A 1 96 ? 0.387 2.424 -2.240 1.00 97.50 96 CYS A CA 1
ATOM 748 C C . CYS A 1 96 ? 0.405 3.203 -0.926 1.00 97.50 96 CYS A C 1
ATOM 750 O O . CYS A 1 96 ? -0.462 2.988 -0.085 1.00 97.50 96 CYS A O 1
ATOM 752 N N . LYS A 1 97 ? 1.393 4.090 -0.750 1.00 97.44 97 LYS A N 1
ATOM 753 C CA . LYS A 1 97 ? 1.655 4.789 0.509 1.00 97.44 97 LYS A CA 1
ATOM 754 C C . LYS A 1 97 ? 0.404 5.439 1.126 1.00 97.44 97 LYS A C 1
ATOM 756 O O . LYS A 1 97 ? 0.181 5.149 2.296 1.00 97.44 97 LYS A O 1
ATOM 761 N N . PRO A 1 98 ? -0.430 6.217 0.402 1.00 97.38 98 PRO A N 1
ATOM 762 C CA . PRO A 1 98 ? -1.563 6.914 1.019 1.00 97.38 98 PRO A CA 1
ATOM 763 C C . PRO A 1 98 ? -2.549 5.967 1.714 1.00 97.38 98 PRO A C 1
ATOM 765 O O . PRO A 1 98 ? -2.861 6.136 2.890 1.00 97.38 98 PRO A O 1
ATOM 768 N N . VAL A 1 99 ? -2.975 4.908 1.018 1.00 97.38 99 VAL A N 1
ATOM 769 C CA . VAL A 1 99 ? -3.895 3.909 1.580 1.00 97.38 99 VAL A CA 1
ATOM 770 C C . VAL A 1 99 ? -3.209 3.105 2.684 1.00 97.38 99 VAL A C 1
ATOM 772 O O . VAL A 1 99 ? -3.792 2.878 3.740 1.00 97.38 99 VAL A O 1
ATOM 775 N N . THR A 1 100 ? -1.957 2.690 2.467 1.00 96.50 100 THR A N 1
ATOM 776 C CA . THR A 1 100 ? -1.198 1.910 3.449 1.00 96.50 100 THR A CA 1
ATOM 777 C C . THR A 1 100 ? -1.024 2.658 4.768 1.00 96.50 100 THR A C 1
ATOM 779 O O . THR A 1 100 ? -1.231 2.065 5.819 1.00 96.50 100 THR A O 1
ATOM 782 N N . GLU A 1 101 ? -0.686 3.947 4.735 1.00 96.81 101 GLU A N 1
ATOM 783 C CA . GLU A 1 101 ? -0.552 4.762 5.945 1.00 96.81 101 GLU A CA 1
ATOM 784 C C . GLU A 1 101 ? -1.873 4.866 6.706 1.00 96.81 101 GLU A C 1
ATOM 786 O O . GLU A 1 101 ? -1.871 4.724 7.927 1.00 96.81 101 GLU A O 1
ATOM 791 N N . CYS A 1 102 ? -2.998 5.037 6.006 1.00 96.75 102 CYS A N 1
ATOM 792 C CA . CYS A 1 102 ? -4.310 5.056 6.649 1.00 96.75 102 CYS A CA 1
ATOM 793 C C . CYS A 1 102 ? -4.637 3.707 7.306 1.00 96.75 102 CYS A C 1
ATOM 795 O O . CYS A 1 102 ? -5.047 3.664 8.463 1.00 96.75 102 CYS A O 1
ATOM 797 N N . ILE A 1 103 ? -4.384 2.586 6.622 1.00 94.69 103 ILE A N 1
ATOM 798 C CA . ILE A 1 103 ? -4.591 1.251 7.205 1.00 94.69 103 ILE A CA 1
ATOM 799 C C . ILE A 1 103 ? -3.702 1.053 8.439 1.00 94.69 103 ILE A C 1
ATOM 801 O O . ILE A 1 103 ? -4.174 0.556 9.459 1.00 94.69 103 ILE A O 1
ATOM 805 N N . THR A 1 104 ? -2.437 1.466 8.397 1.00 92.81 104 THR A N 1
ATOM 806 C CA . THR A 1 104 ? -1.542 1.362 9.558 1.00 92.81 104 THR A CA 1
ATOM 807 C C . THR A 1 104 ? -2.038 2.229 10.719 1.00 92.81 104 THR A C 1
ATOM 809 O O . THR A 1 104 ? -2.127 1.742 11.845 1.00 92.81 104 THR A O 1
ATOM 812 N N . LYS A 1 105 ? -2.440 3.479 10.455 1.00 93.75 105 LYS A N 1
ATOM 813 C CA . LYS A 1 105 ? -3.010 4.389 11.463 1.00 93.75 105 LYS A CA 1
ATOM 814 C C . LYS A 1 105 ? -4.303 3.855 12.087 1.00 93.75 105 LYS A C 1
ATOM 816 O O . LYS A 1 105 ? -4.484 4.003 13.292 1.00 93.75 105 LYS A O 1
ATOM 821 N N . SER A 1 106 ? -5.149 3.166 11.314 1.00 92.19 106 SER A N 1
ATOM 822 C CA . SER A 1 106 ? -6.400 2.567 11.814 1.00 92.19 106 SER A CA 1
ATOM 823 C C . SER A 1 106 ? -6.197 1.543 12.936 1.00 92.19 106 SER A C 1
ATOM 825 O O . SER A 1 106 ? -7.110 1.294 13.715 1.00 92.19 106 SER A O 1
ATOM 827 N N . ARG A 1 107 ? -4.995 0.962 13.036 1.00 88.88 107 ARG A N 1
ATOM 828 C CA . ARG A 1 107 ? -4.627 -0.036 14.053 1.00 88.88 107 ARG A CA 1
ATOM 829 C C . ARG A 1 107 ? -4.022 0.577 15.313 1.00 88.88 107 ARG A C 1
ATOM 831 O O . ARG A 1 107 ? -3.659 -0.151 16.232 1.00 88.88 107 ARG A O 1
ATOM 838 N N . SER A 1 108 ? -3.867 1.896 15.349 1.00 89.31 108 SER A N 1
ATOM 839 C CA . SER A 1 108 ? -3.405 2.605 16.535 1.00 89.31 108 SER A CA 1
ATOM 840 C C . SER A 1 108 ? -4.430 2.511 17.666 1.00 89.31 108 SER A C 1
ATOM 842 O O . SER A 1 108 ? -5.634 2.542 17.420 1.00 89.31 108 SER A O 1
ATOM 844 N N . SER A 1 109 ? -3.959 2.487 18.913 1.00 87.44 109 SER A N 1
ATOM 845 C CA . SER A 1 109 ? -4.801 2.688 20.100 1.00 87.44 109 SER A CA 1
ATOM 846 C C . SER A 1 109 ? -5.248 4.146 20.278 1.00 87.44 109 SER A C 1
ATOM 848 O O . SER A 1 109 ? -6.200 4.418 21.003 1.00 87.44 109 SER A O 1
ATOM 850 N N . HIS A 1 110 ? -4.573 5.096 19.626 1.00 90.31 110 HIS A N 1
ATOM 851 C CA . HIS A 1 110 ? -4.921 6.514 19.670 1.00 90.31 110 HIS A CA 1
ATOM 852 C C . HIS A 1 110 ? -6.050 6.845 18.688 1.00 90.31 110 HIS A C 1
ATOM 854 O O . HIS A 1 110 ? -5.878 6.720 17.473 1.00 90.31 110 HIS A O 1
ATOM 860 N N . GLN A 1 111 ? -7.162 7.355 19.221 1.00 89.44 111 GLN A N 1
ATOM 861 C CA . GLN A 1 111 ? -8.356 7.747 18.466 1.00 89.44 111 GLN A CA 1
ATOM 862 C C . GLN A 1 111 ? -8.079 8.794 17.379 1.00 89.44 111 GLN A C 1
ATOM 864 O O . GLN A 1 111 ? -8.657 8.708 16.301 1.00 89.44 111 GLN A O 1
ATOM 869 N N . SER A 1 112 ? -7.162 9.738 17.612 1.00 93.19 112 SER A N 1
ATOM 870 C CA . SER A 1 112 ? -6.786 10.744 16.608 1.00 93.19 112 SER A CA 1
ATOM 871 C C . SER A 1 112 ? -6.251 10.109 15.322 1.00 93.19 112 SER A C 1
ATOM 873 O O . SER A 1 112 ? -6.662 10.490 14.231 1.00 93.19 112 SER A O 1
ATOM 875 N N . PHE A 1 113 ? -5.406 9.079 15.432 1.00 93.56 113 PHE A N 1
ATOM 876 C CA . PHE A 1 113 ? -4.885 8.369 14.263 1.00 93.56 113 PHE A CA 1
ATOM 877 C C . PHE A 1 113 ? -5.957 7.531 13.565 1.00 93.56 113 PHE A C 1
ATOM 879 O O . PHE A 1 113 ? -5.942 7.432 12.339 1.00 93.56 113 PHE A O 1
ATOM 886 N N . GLN A 1 114 ? -6.904 6.963 14.313 1.00 92.56 114 GLN A N 1
ATOM 887 C CA . GLN A 1 114 ? -8.046 6.275 13.712 1.00 92.56 114 GLN A CA 1
ATOM 888 C C . GLN A 1 114 ? -8.928 7.254 12.923 1.00 92.56 114 GLN A C 1
ATOM 890 O O . GLN A 1 114 ? -9.298 6.950 11.793 1.00 92.56 114 GLN A O 1
ATOM 895 N N . LEU A 1 115 ? -9.195 8.450 13.459 1.00 93.38 115 LEU A N 1
ATOM 896 C CA . LEU A 1 115 ? -9.952 9.494 12.765 1.00 93.38 115 LEU A CA 1
ATOM 897 C C . LEU A 1 115 ? -9.230 9.980 11.499 1.00 93.38 115 LEU A C 1
ATOM 899 O O . LEU A 1 115 ? -9.842 10.039 10.435 1.00 93.38 115 LEU A O 1
ATOM 903 N N . GLU A 1 116 ? -7.923 10.243 11.582 1.00 95.75 116 GLU A N 1
ATOM 904 C CA . GLU A 1 116 ? -7.102 10.586 10.412 1.00 95.75 116 GLU A CA 1
ATOM 905 C C . GLU A 1 116 ? -7.147 9.489 9.336 1.00 95.75 116 GLU A C 1
ATOM 907 O O . GLU A 1 116 ? -7.157 9.786 8.142 1.00 95.75 116 GLU A O 1
ATOM 912 N N . ALA A 1 117 ? -7.175 8.213 9.740 1.00 95.31 117 ALA A N 1
ATOM 913 C CA . ALA A 1 117 ? -7.298 7.095 8.812 1.00 95.31 117 ALA A CA 1
ATOM 914 C C . ALA A 1 117 ? -8.655 7.083 8.096 1.00 95.31 117 ALA A C 1
ATOM 916 O O . ALA A 1 117 ? -8.688 6.878 6.883 1.00 95.31 117 ALA A O 1
ATOM 917 N N . VAL A 1 118 ? -9.758 7.310 8.820 1.00 95.31 118 VAL A N 1
ATOM 918 C CA . VAL A 1 118 ? -11.105 7.400 8.229 1.00 95.31 118 VAL A CA 1
ATOM 919 C C . VAL A 1 118 ? -11.177 8.563 7.250 1.00 95.31 118 VAL A C 1
ATOM 921 O O . VAL A 1 118 ? -11.611 8.368 6.117 1.00 95.31 118 VAL A O 1
ATOM 924 N N . GLN A 1 119 ? -10.718 9.747 7.659 1.00 95.81 119 GLN A N 1
ATOM 925 C CA . GLN A 1 119 ? -10.713 10.944 6.817 1.00 95.81 119 GLN A CA 1
ATOM 926 C C . GLN A 1 119 ? -9.906 10.709 5.537 1.00 95.81 119 GLN A C 1
ATOM 928 O O . GLN A 1 119 ? -10.443 10.863 4.444 1.00 95.81 119 GLN A O 1
ATOM 933 N N . GLY A 1 120 ? -8.668 10.217 5.657 1.00 97.25 120 GLY A N 1
ATOM 934 C CA . GLY A 1 120 ? -7.815 9.947 4.500 1.00 97.25 120 GLY A CA 1
ATOM 935 C C . GLY A 1 120 ? -8.380 8.879 3.560 1.00 97.25 120 GLY A C 1
ATOM 936 O O . GLY A 1 120 ? -8.339 9.044 2.344 1.00 97.25 120 GLY A O 1
ATOM 937 N N . LEU A 1 121 ? -8.955 7.791 4.088 1.00 96.81 121 LEU A N 1
ATOM 938 C CA . LEU A 1 121 ? -9.612 6.777 3.252 1.00 96.81 121 LEU A CA 1
ATOM 939 C C . LEU A 1 121 ? -10.865 7.327 2.565 1.00 96.81 121 LEU A C 1
ATOM 941 O O . LEU A 1 121 ? -11.105 6.990 1.409 1.00 96.81 121 LEU A O 1
ATOM 945 N N . THR A 1 122 ? -11.633 8.174 3.251 1.00 95.75 122 THR A N 1
ATOM 946 C CA . THR A 1 122 ? -12.837 8.810 2.699 1.00 95.75 122 THR A CA 1
ATOM 947 C C . THR A 1 122 ? -12.482 9.790 1.585 1.00 95.75 122 THR A C 1
ATOM 949 O O . THR A 1 122 ? -13.125 9.791 0.543 1.00 95.75 122 THR A O 1
ATOM 952 N N . GLU A 1 123 ? -11.415 10.570 1.748 1.00 97.00 123 GLU A N 1
ATOM 953 C CA . GLU A 1 123 ? -10.899 11.444 0.690 1.00 97.00 123 GLU A CA 1
ATOM 954 C C . GLU A 1 123 ? -10.434 10.638 -0.529 1.00 97.00 123 GLU A C 1
ATOM 956 O O . GLU A 1 123 ? -10.761 10.982 -1.663 1.00 97.00 123 GLU A O 1
ATOM 961 N N . LEU A 1 124 ? -9.731 9.521 -0.310 1.00 96.69 124 LEU A N 1
ATOM 962 C CA . LEU A 1 124 ? -9.230 8.665 -1.389 1.00 96.69 124 LEU A CA 1
ATOM 963 C C . LEU A 1 124 ? -10.340 7.975 -2.191 1.00 96.69 124 LEU A C 1
ATOM 965 O O . LEU A 1 124 ? -10.107 7.623 -3.341 1.00 96.69 124 LEU A O 1
ATOM 969 N N . VAL A 1 125 ? -11.533 7.747 -1.635 1.00 96.19 125 VAL A N 1
ATOM 970 C CA . VAL A 1 125 ? -12.639 7.153 -2.414 1.00 96.19 125 VAL A CA 1
ATOM 971 C C . VAL A 1 125 ? -13.390 8.169 -3.277 1.00 96.19 125 VAL A C 1
ATOM 973 O O . VAL A 1 125 ? -14.244 7.761 -4.061 1.00 96.19 125 VAL A O 1
ATOM 976 N N . MET A 1 126 ? -13.078 9.466 -3.170 1.00 93.81 126 MET A N 1
ATOM 977 C CA . MET A 1 126 ? -13.758 10.517 -3.937 1.00 93.81 126 MET A CA 1
ATOM 978 C C . MET A 1 126 ? -13.398 10.516 -5.429 1.00 93.81 126 MET A C 1
ATOM 980 O O . MET A 1 126 ? -14.147 11.070 -6.231 1.00 93.81 126 MET A O 1
ATOM 984 N N . ASP A 1 127 ? -12.282 9.893 -5.817 1.00 92.88 127 ASP A N 1
ATOM 985 C CA . ASP A 1 127 ? -11.908 9.664 -7.213 1.00 92.88 127 ASP A CA 1
ATOM 986 C C . ASP A 1 127 ? -11.742 8.166 -7.512 1.00 92.88 127 ASP A C 1
ATOM 988 O O . ASP A 1 127 ? -11.418 7.360 -6.635 1.00 92.88 127 ASP A O 1
ATOM 992 N N . SER A 1 128 ? -11.955 7.765 -8.767 1.00 93.50 128 SER A N 1
ATOM 993 C CA . SER A 1 128 ? -11.971 6.345 -9.125 1.00 93.50 128 SER A CA 1
ATO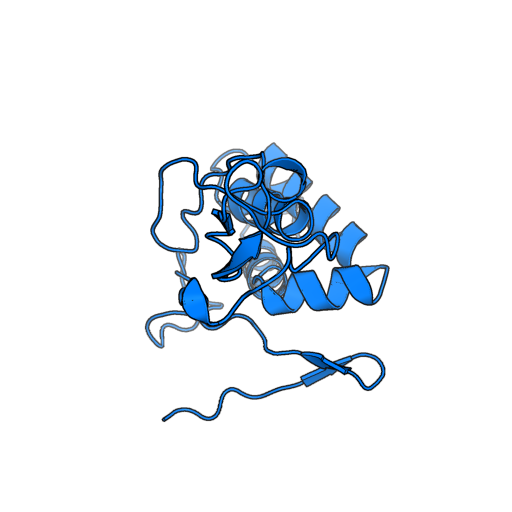M 994 C C . SER A 1 128 ? -10.600 5.675 -9.013 1.00 93.50 128 SER A C 1
ATOM 996 O O . SER A 1 128 ? -10.521 4.485 -8.697 1.00 93.50 128 SER A O 1
ATOM 998 N N . ALA A 1 129 ? -9.498 6.403 -9.219 1.00 93.31 129 ALA A N 1
ATOM 999 C CA . ALA A 1 129 ? -8.157 5.847 -9.069 1.00 93.31 129 ALA A CA 1
ATOM 1000 C C . ALA A 1 129 ? -7.850 5.544 -7.598 1.00 93.31 129 ALA A C 1
ATOM 1002 O O . ALA A 1 129 ? -7.342 4.458 -7.289 1.00 93.31 129 ALA A O 1
ATOM 1003 N N . GLY A 1 130 ? -8.203 6.462 -6.702 1.00 95.25 130 GLY A N 1
ATOM 1004 C CA . GLY A 1 130 ? -8.119 6.278 -5.262 1.00 95.25 130 GLY A CA 1
ATOM 1005 C C . GLY A 1 130 ? -9.057 5.175 -4.765 1.00 95.25 130 GLY A C 1
ATOM 1006 O O . GLY A 1 130 ? -8.590 4.258 -4.085 1.00 95.25 130 GLY A O 1
ATOM 1007 N N . MET A 1 131 ? -10.318 5.141 -5.210 1.00 95.62 131 MET A N 1
ATOM 1008 C CA . MET A 1 131 ? -11.281 4.083 -4.872 1.00 95.62 131 MET A CA 1
ATOM 1009 C C . MET A 1 131 ? -10.756 2.687 -5.241 1.00 95.62 131 MET A C 1
ATOM 1011 O O . MET A 1 131 ? -10.773 1.768 -4.415 1.00 95.62 131 MET A O 1
ATOM 1015 N N . LYS A 1 132 ? -10.205 2.528 -6.454 1.00 95.62 132 LYS A N 1
ATOM 1016 C CA . LYS A 1 132 ? -9.560 1.277 -6.889 1.00 95.62 132 LYS A CA 1
ATOM 1017 C C . LYS A 1 132 ? -8.445 0.864 -5.926 1.00 95.62 132 LYS A C 1
ATOM 1019 O O . LYS A 1 132 ? -8.336 -0.307 -5.571 1.00 95.62 132 LYS A O 1
ATOM 1024 N N . LYS A 1 133 ? -7.625 1.813 -5.465 1.00 95.62 133 LYS A N 1
ATOM 1025 C CA . LYS A 1 133 ? -6.521 1.542 -4.527 1.00 95.62 133 LYS A CA 1
ATOM 1026 C C . LYS A 1 133 ? -7.006 1.222 -3.120 1.00 95.62 133 LYS A C 1
ATOM 1028 O O . LYS A 1 133 ? -6.448 0.324 -2.495 1.00 95.62 133 LYS A O 1
ATOM 1033 N N . VAL A 1 134 ? -8.046 1.896 -2.639 1.00 96.88 134 VAL A N 1
ATOM 1034 C CA . VAL A 1 134 ? -8.692 1.584 -1.358 1.00 96.88 134 VAL A CA 1
ATOM 1035 C C . VAL A 1 134 ? -9.169 0.132 -1.354 1.00 96.88 134 VAL A C 1
ATOM 1037 O O . VAL A 1 134 ? -8.920 -0.590 -0.394 1.00 96.88 134 VAL A O 1
ATOM 1040 N N . ILE A 1 135 ? -9.759 -0.344 -2.448 1.00 94.94 135 ILE A N 1
ATOM 1041 C CA . ILE A 1 135 ? -10.257 -1.722 -2.547 1.00 94.94 135 ILE A CA 1
ATOM 1042 C C . ILE A 1 135 ? -9.123 -2.742 -2.719 1.00 94.94 135 ILE A C 1
ATOM 1044 O O . ILE A 1 135 ? -9.095 -3.755 -2.015 1.00 94.94 135 ILE A O 1
ATOM 1048 N N . GLU A 1 136 ? -8.160 -2.475 -3.607 1.00 94.25 136 GLU A N 1
ATOM 1049 C CA . GLU A 1 136 ? -7.008 -3.363 -3.848 1.00 94.25 136 GLU A CA 1
ATOM 1050 C C . GLU A 1 136 ? -6.165 -3.606 -2.591 1.00 94.25 136 GLU A C 1
ATOM 1052 O O . GLU A 1 136 ? -5.546 -4.660 -2.456 1.00 94.25 136 GLU A O 1
ATOM 1057 N N . LEU A 1 137 ? -6.080 -2.614 -1.701 1.00 94.81 137 LEU A N 1
ATOM 1058 C CA . LEU A 1 137 ? -5.128 -2.618 -0.590 1.00 94.81 137 LEU A CA 1
ATOM 1059 C C . LEU A 1 137 ? -5.764 -2.888 0.775 1.00 94.81 137 LEU A C 1
ATOM 1061 O O . LEU A 1 137 ? -5.025 -2.982 1.754 1.00 94.81 137 LEU A O 1
ATOM 1065 N N . GLY A 1 138 ? -7.089 -3.039 0.836 1.00 93.00 138 GLY A N 1
ATOM 1066 C CA . GLY A 1 138 ? -7.798 -3.409 2.061 1.00 93.00 138 GLY A CA 1
ATOM 1067 C C . GLY A 1 138 ? -8.431 -2.247 2.831 1.00 93.00 138 GLY A C 1
ATOM 1068 O O . GLY A 1 138 ? -8.914 -2.430 3.945 1.00 93.00 138 GLY A O 1
ATOM 1069 N N . GLY A 1 139 ? -8.438 -1.042 2.262 1.00 94.56 139 GLY A N 1
ATOM 1070 C CA . GLY A 1 139 ? -9.002 0.148 2.895 1.00 94.56 139 GLY A CA 1
ATOM 1071 C C . GLY A 1 139 ? -10.519 0.066 3.098 1.00 94.56 139 GLY A C 1
ATOM 1072 O O . GLY A 1 139 ? -11.015 0.566 4.102 1.00 94.56 139 GLY A O 1
ATOM 1073 N N . LEU A 1 140 ? -11.256 -0.625 2.218 1.00 92.38 140 LEU A N 1
ATOM 1074 C CA . LEU A 1 140 ? -12.696 -0.847 2.410 1.00 92.38 140 LEU A CA 1
ATOM 1075 C C . LEU A 1 140 ? -12.970 -1.712 3.651 1.00 92.38 140 LEU A C 1
ATOM 1077 O O . LEU A 1 140 ? -13.809 -1.367 4.478 1.00 92.38 140 LEU A O 1
ATOM 1081 N N . GLN A 1 141 ? -12.226 -2.806 3.818 1.00 90.06 141 GLN A N 1
ATOM 1082 C CA . GLN A 1 141 ? -12.301 -3.673 4.994 1.00 90.06 141 GLN A CA 1
ATOM 1083 C C . GLN A 1 141 ? -11.940 -2.891 6.263 1.00 90.06 141 GLN A C 1
ATOM 1085 O O . GLN A 1 141 ? -12.604 -3.045 7.284 1.00 90.06 141 GLN A O 1
ATOM 1090 N N . THR A 1 142 ? -10.942 -2.004 6.184 1.00 90.50 142 THR A N 1
ATOM 1091 C CA . THR A 1 142 ? -10.586 -1.089 7.275 1.00 90.50 142 THR A CA 1
ATOM 1092 C C . THR A 1 142 ? -11.727 -0.140 7.644 1.00 90.50 142 THR A C 1
ATOM 1094 O O . THR A 1 142 ? -12.025 -0.017 8.828 1.00 90.50 142 THR A O 1
ATOM 1097 N N . LEU A 1 143 ? -12.397 0.494 6.675 1.00 91.81 143 LEU A N 1
ATOM 1098 C CA . LEU A 1 143 ? -13.542 1.372 6.951 1.00 91.81 143 LEU A CA 1
ATOM 1099 C C . LEU A 1 143 ? -14.689 0.609 7.627 1.00 91.81 143 LEU A C 1
ATOM 1101 O O . LEU A 1 143 ? -15.217 1.063 8.641 1.00 91.81 143 LEU A O 1
ATOM 1105 N N . VAL A 1 144 ? -15.030 -0.581 7.119 1.00 89.19 144 VAL A N 1
ATOM 1106 C CA . VAL A 1 144 ? -16.078 -1.418 7.726 1.00 89.19 144 VAL A CA 1
ATOM 1107 C C . VAL A 1 144 ? -15.697 -1.820 9.153 1.00 89.19 144 VAL A C 1
ATOM 1109 O O . VAL A 1 144 ? -16.529 -1.726 10.052 1.00 89.19 144 VAL A O 1
ATOM 1112 N N . PHE A 1 145 ? -14.446 -2.218 9.388 1.00 85.06 145 PHE A N 1
ATOM 1113 C CA . PHE A 1 145 ? -13.951 -2.542 10.725 1.00 85.06 145 PHE A CA 1
ATOM 1114 C C . PHE A 1 145 ? -14.065 -1.362 11.697 1.00 85.06 145 PHE A C 1
ATOM 1116 O O . PHE A 1 145 ? -14.583 -1.530 12.799 1.00 85.06 145 PHE A O 1
ATOM 1123 N N . LEU A 1 146 ? -13.628 -0.169 11.283 1.00 86.75 146 LEU A N 1
ATOM 1124 C CA . LEU A 1 146 ? -13.685 1.036 12.112 1.00 86.75 146 LEU A CA 1
ATOM 1125 C C . LEU A 1 146 ? -15.130 1.441 12.438 1.00 86.75 146 LEU A C 1
ATOM 1127 O O . LEU A 1 146 ? -15.408 1.776 13.585 1.00 86.75 146 LEU A O 1
ATOM 1131 N N . SER A 1 147 ? -16.064 1.314 11.486 1.00 86.44 147 SER A N 1
ATOM 1132 C CA . SER A 1 147 ? -17.487 1.648 11.698 1.00 86.44 147 SER A CA 1
ATOM 1133 C C . SER A 1 147 ? -18.177 0.806 12.782 1.00 86.44 147 SER A C 1
ATOM 1135 O O . SER A 1 147 ? -19.176 1.224 13.367 1.00 86.44 147 SER A O 1
ATOM 1137 N N . LYS A 1 148 ? -17.647 -0.390 13.065 1.00 80.00 148 LYS A N 1
ATOM 1138 C CA . LYS A 1 148 ? -18.189 -1.308 14.075 1.00 80.00 148 LYS A CA 1
ATOM 1139 C C . LYS A 1 148 ? -17.641 -1.062 15.476 1.00 80.00 148 LYS A C 1
ATOM 1141 O O . LYS A 1 148 ? -18.206 -1.586 16.433 1.00 80.00 148 LYS A O 1
ATOM 1146 N N . GLN A 1 149 ? -16.560 -0.296 15.610 1.00 75.75 149 GLN A N 1
ATOM 1147 C CA . GLN A 1 149 ? -16.013 0.041 16.918 1.00 75.75 149 GLN A CA 1
ATOM 1148 C C . GLN A 1 149 ? -17.013 0.921 17.687 1.00 75.75 149 GLN A C 1
ATOM 1150 O O . GLN A 1 149 ? -17.745 1.726 17.103 1.00 75.75 149 GLN A O 1
ATOM 1155 N N . GLU A 1 150 ? -17.068 0.770 19.010 1.00 67.62 150 GLU A N 1
ATOM 1156 C CA . GLU A 1 150 ? -17.863 1.625 19.903 1.00 67.62 150 GLU A CA 1
ATOM 1157 C C . GLU A 1 150 ? -17.193 2.999 20.060 1.00 67.62 150 GLU A C 1
ATOM 1159 O O . GLU A 1 150 ? -16.741 3.387 21.131 1.00 67.62 150 GLU A O 1
ATOM 1164 N N . ASN A 1 151 ? -17.064 3.728 18.952 1.00 66.94 151 ASN A N 1
ATOM 1165 C CA . ASN A 1 151 ? -16.446 5.041 18.907 1.00 66.94 151 ASN A CA 1
ATOM 1166 C C . ASN A 1 151 ? -17.391 6.022 18.206 1.00 66.94 151 ASN A C 1
ATOM 1168 O O . ASN A 1 151 ? -17.502 6.025 16.982 1.00 66.94 151 ASN A O 1
ATOM 1172 N N . GLU A 1 152 ? -18.069 6.860 18.994 1.00 64.75 152 GLU A N 1
ATOM 1173 C CA . GLU A 1 152 ? -19.072 7.823 18.510 1.00 64.75 152 GLU A CA 1
ATOM 1174 C C . GLU A 1 152 ? -18.515 8.865 17.529 1.00 64.75 152 GLU A C 1
ATOM 1176 O O . GLU A 1 152 ? -19.289 9.467 16.798 1.00 64.75 152 GLU A O 1
ATOM 1181 N N . GLN A 1 153 ? -17.195 9.077 17.484 1.00 63.00 153 GLN A N 1
ATOM 1182 C CA . GLN A 1 153 ? -16.564 10.003 16.531 1.00 63.00 153 GLN A CA 1
ATOM 1183 C C . GLN A 1 153 ? -16.208 9.346 15.188 1.00 63.00 153 GLN A C 1
ATOM 1185 O O . GLN A 1 153 ? -15.843 10.047 14.247 1.00 63.00 153 GLN A O 1
ATOM 1190 N N . ILE A 1 154 ? -16.239 8.012 15.119 1.00 62.31 154 ILE A N 1
ATOM 1191 C CA . ILE A 1 154 ? -15.917 7.218 13.922 1.00 62.31 154 ILE A CA 1
ATOM 1192 C C . ILE A 1 154 ? -17.188 6.674 13.245 1.00 62.31 154 ILE A C 1
ATOM 1194 O O . ILE A 1 154 ? -17.148 6.379 12.050 1.00 62.31 154 ILE A O 1
ATOM 1198 N N . ARG A 1 155 ? -18.287 6.528 13.998 1.00 57.09 155 ARG A N 1
ATOM 1199 C CA . ARG A 1 155 ? -19.620 6.180 13.477 1.00 57.09 155 ARG A CA 1
ATOM 1200 C C . ARG A 1 155 ? -20.220 7.310 12.649 1.00 57.09 155 ARG A C 1
ATOM 1202 O O . ARG A 1 155 ? -20.880 6.967 11.645 1.00 57.09 155 ARG A O 1
#

InterPro domains:
  IPR000306 FYVE zinc finger [PF01363] (37-98)
  IPR000306 FYVE zinc finger [SM00064] (33-102)
  IPR011011 Zinc finger, FYVE/PHD-type [SSF57903] (37-105)
  IPR013083 Zinc finger, RING/FYVE/PHD-type [G3DSA:3.30.40.10] (28-105)
  IPR017455 Zinc finger, FYVE-related [PS50178] (41-101)
  IPR052113 FYVE-type Zinc Finger Domain-Containing Protein [PTHR39490] (28-117)

Radius of gyration: 16.15 Å; Cα contacts (8 Å, |Δi|>4): 256; chains: 1; bounding box: 43×34×38 Å

Solvent-accessible surface area (backbone atoms only — not comparable to full-atom values): 8972 Å² total; per-residue (Å²): 129,86,79,81,70,65,46,72,59,96,84,41,83,39,58,58,50,50,65,56,66,98,58,61,67,79,75,48,97,74,64,36,40,53,75,44,71,75,63,62,70,90,82,55,65,39,18,76,79,82,62,51,66,55,50,95,86,43,51,83,40,59,17,69,72,68,16,48,50,23,35,60,82,58,35,67,48,65,46,46,37,55,51,58,75,34,74,59,70,36,42,28,26,70,84,51,40,68,55,48,53,23,54,46,29,50,73,46,92,50,64,69,42,31,49,52,14,52,50,52,52,56,60,33,52,75,42,71,72,39,32,53,47,28,36,42,72,36,41,54,61,47,52,56,44,51,48,68,47,99,40,86,91,64,96